Protein AF-A0A5C4V5V9-F1 (afdb_monomer_lite)

Organism: NCBI:txid2219224

Structure (mmCIF, N/CA/C/O backbone):
data_AF-A0A5C4V5V9-F1
#
_entry.id   AF-A0A5C4V5V9-F1
#
loop_
_atom_site.group_PDB
_atom_site.id
_atom_site.type_symbol
_atom_site.label_atom_id
_atom_site.label_alt_id
_atom_site.label_comp_id
_atom_site.label_asym_id
_atom_site.label_entity_id
_atom_site.label_seq_id
_atom_site.pdbx_PDB_ins_code
_atom_site.Cartn_x
_atom_site.Cartn_y
_atom_site.Cartn_z
_atom_site.occupancy
_atom_site.B_iso_or_equiv
_atom_site.auth_seq_id
_atom_site.auth_comp_id
_atom_site.auth_asym_id
_atom_site.auth_atom_id
_atom_site.pdbx_PDB_model_num
ATOM 1 N N . MET A 1 1 ? -13.265 -23.099 21.612 1.00 43.69 1 MET A N 1
ATOM 2 C CA . MET A 1 1 ? -13.745 -21.731 21.918 1.00 43.69 1 MET A CA 1
ATOM 3 C C . MET A 1 1 ? -13.728 -20.874 20.647 1.00 43.69 1 MET A C 1
ATOM 5 O O . MET A 1 1 ? -12.682 -20.362 20.280 1.00 43.69 1 MET A O 1
ATOM 9 N N . ARG A 1 2 ? -14.849 -20.746 19.918 1.00 55.66 2 ARG A N 1
ATOM 10 C CA . ARG A 1 2 ? -14.977 -19.770 18.813 1.00 55.66 2 ARG A CA 1
ATOM 11 C C . ARG A 1 2 ? -15.479 -18.470 19.430 1.00 55.66 2 ARG A C 1
ATOM 13 O O . ARG A 1 2 ? -16.670 -18.367 19.704 1.00 55.66 2 ARG A O 1
ATOM 20 N N . SER A 1 3 ? -14.581 -17.523 19.697 1.00 56.69 3 SER A N 1
ATOM 21 C CA . SER A 1 3 ? -14.981 -16.155 20.039 1.00 56.69 3 SER A CA 1
ATOM 22 C C . SER A 1 3 ? -15.783 -15.607 18.857 1.00 56.69 3 SER A C 1
ATOM 24 O O . SER A 1 3 ? -15.231 -15.301 17.800 1.00 56.69 3 SER A O 1
ATOM 26 N N . ARG A 1 4 ? -17.114 -15.616 18.982 1.00 67.38 4 ARG A N 1
ATOM 27 C CA . ARG A 1 4 ? -18.025 -15.076 17.973 1.00 67.38 4 ARG A CA 1
ATOM 28 C C . ARG A 1 4 ? -17.919 -13.560 18.086 1.00 67.38 4 ARG A C 1
ATOM 30 O O . ARG A 1 4 ? -18.572 -12.962 18.936 1.00 67.38 4 ARG A O 1
ATOM 37 N N . MET A 1 5 ? -17.038 -12.956 17.288 1.00 65.62 5 MET A N 1
ATOM 38 C CA . MET A 1 5 ? -16.985 -11.500 17.155 1.00 65.62 5 MET A CA 1
ATOM 39 C C . MET A 1 5 ? -18.398 -10.969 16.920 1.00 65.62 5 MET A C 1
ATOM 41 O O . MET A 1 5 ? -19.132 -11.490 16.075 1.00 65.62 5 MET A O 1
ATOM 45 N N . LYS A 1 6 ? -18.772 -9.928 17.667 1.00 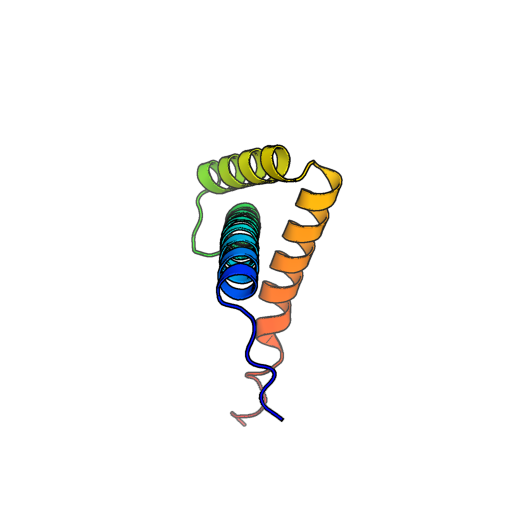79.12 6 LYS A N 1
ATOM 46 C CA . LYS A 1 6 ? -20.059 -9.254 17.480 1.00 79.12 6 LYS A CA 1
ATOM 47 C C . LYS A 1 6 ? -20.121 -8.692 16.048 1.00 79.12 6 LYS A C 1
ATOM 49 O O . LYS A 1 6 ? -19.083 -8.262 15.536 1.00 79.12 6 LYS A O 1
ATOM 54 N N . PRO A 1 7 ? -21.294 -8.655 15.393 1.00 76.06 7 PRO A N 1
ATOM 55 C CA . PRO A 1 7 ? -21.420 -8.173 14.011 1.00 76.06 7 PRO A CA 1
ATOM 56 C C . PRO A 1 7 ? -20.833 -6.764 13.814 1.00 76.06 7 PRO A C 1
ATOM 58 O O . PRO A 1 7 ? -20.194 -6.487 12.801 1.00 76.06 7 PRO A O 1
ATOM 61 N N . GLU A 1 8 ? -20.931 -5.909 14.830 1.00 71.00 8 GLU A N 1
ATOM 62 C CA . GLU A 1 8 ? -20.339 -4.567 14.839 1.00 71.00 8 GLU A CA 1
ATOM 63 C C . GLU A 1 8 ? -18.802 -4.573 14.843 1.00 71.00 8 GLU A C 1
ATOM 65 O O . GLU A 1 8 ? -18.155 -3.734 14.215 1.00 71.00 8 GLU A O 1
ATOM 70 N N . GLN A 1 9 ? -18.192 -5.545 15.524 1.00 74.56 9 GLN A N 1
ATOM 71 C CA . GLN A 1 9 ? -16.742 -5.733 15.520 1.00 74.56 9 GLN A CA 1
ATOM 72 C C . GLN A 1 9 ? -16.277 -6.288 14.171 1.00 74.56 9 GLN A C 1
ATOM 74 O O . GLN A 1 9 ? -15.261 -5.835 13.648 1.00 74.56 9 GLN A O 1
ATOM 79 N N . LEU A 1 10 ? -17.053 -7.191 13.559 1.00 77.50 10 LEU A N 1
ATOM 80 C CA . LEU A 1 10 ? -16.780 -7.689 12.208 1.00 77.50 10 LEU A CA 1
ATOM 81 C C . LEU A 1 10 ? -16.813 -6.563 11.169 1.00 77.50 10 LEU A C 1
ATOM 83 O O . LEU A 1 10 ? -15.952 -6.529 10.293 1.00 77.50 10 LEU A O 1
ATOM 87 N N . ALA A 1 11 ? -17.756 -5.624 11.273 1.00 72.12 11 ALA A N 1
ATOM 88 C CA . ALA A 1 11 ? -17.828 -4.473 10.373 1.00 72.12 11 ALA A CA 1
ATOM 89 C C . ALA A 1 11 ? -16.591 -3.566 10.498 1.00 72.12 11 ALA A C 1
ATOM 91 O O . ALA A 1 11 ? -15.976 -3.221 9.488 1.00 72.12 11 ALA A O 1
ATOM 92 N N . LYS A 1 12 ? -16.162 -3.255 11.730 1.00 72.94 12 LYS A N 1
ATOM 93 C CA . LYS A 1 12 ? -14.944 -2.464 11.984 1.00 72.94 12 LYS A CA 1
ATOM 94 C C . LYS A 1 12 ? -13.687 -3.160 11.460 1.00 72.94 12 LYS A C 1
ATOM 96 O O . LYS A 1 12 ? -12.850 -2.519 10.828 1.00 72.94 12 LYS A O 1
ATOM 101 N N . VAL A 1 13 ? -13.575 -4.473 11.666 1.00 71.62 13 VAL A N 1
ATOM 102 C CA . VAL A 1 13 ? -12.451 -5.275 11.159 1.00 71.62 13 VAL A CA 1
ATOM 103 C C . VAL A 1 13 ? -12.453 -5.320 9.631 1.00 71.62 13 VAL A C 1
ATOM 105 O O . VAL A 1 13 ? -11.400 -5.148 9.023 1.00 71.62 13 VAL A O 1
ATOM 108 N N . ARG A 1 14 ? -13.618 -5.481 8.992 1.00 70.44 14 ARG A N 1
ATOM 109 C CA . ARG A 1 14 ? -13.743 -5.446 7.525 1.00 70.44 14 ARG A CA 1
ATOM 110 C C . ARG A 1 14 ? -13.348 -4.088 6.951 1.00 70.44 14 ARG A C 1
ATOM 112 O O . ARG A 1 14 ? -12.570 -4.059 6.005 1.00 70.44 14 ARG A O 1
ATOM 119 N N . ALA A 1 15 ? -13.814 -2.987 7.538 1.00 69.81 15 ALA A N 1
ATOM 120 C CA . ALA A 1 15 ? -13.450 -1.640 7.099 1.00 69.81 15 ALA A CA 1
ATOM 121 C C . ALA A 1 15 ? -11.942 -1.374 7.265 1.00 69.81 15 ALA A C 1
ATOM 123 O O . ALA A 1 15 ? -11.285 -0.871 6.354 1.00 69.81 15 ALA A O 1
ATOM 124 N N . ALA A 1 16 ? -11.360 -1.785 8.397 1.00 71.25 16 ALA A N 1
ATOM 125 C CA . ALA A 1 16 ? -9.920 -1.684 8.626 1.00 71.25 16 ALA A CA 1
ATOM 126 C C . ALA A 1 16 ? -9.112 -2.544 7.637 1.00 71.25 16 ALA A C 1
ATOM 128 O O . ALA A 1 16 ? -8.084 -2.094 7.124 1.00 71.25 16 ALA A O 1
ATOM 129 N N . ALA A 1 17 ? -9.585 -3.753 7.325 1.00 70.19 17 ALA A N 1
ATOM 130 C CA . ALA A 1 17 ? -8.961 -4.638 6.347 1.00 70.19 17 ALA A CA 1
ATOM 131 C C . ALA A 1 17 ? -9.051 -4.073 4.922 1.00 70.19 17 ALA A C 1
ATOM 133 O O . ALA A 1 17 ? -8.051 -4.082 4.210 1.00 70.19 17 ALA A O 1
ATOM 134 N N . GLN A 1 18 ? -10.201 -3.520 4.524 1.00 75.88 18 GLN A N 1
ATOM 135 C CA . GLN A 1 18 ? -10.373 -2.855 3.229 1.00 75.88 18 GLN A CA 1
ATOM 136 C C . GLN A 1 18 ? -9.415 -1.670 3.086 1.00 75.88 18 GLN A C 1
ATOM 138 O O . GLN A 1 18 ? -8.670 -1.612 2.112 1.00 75.88 18 GLN A O 1
ATOM 143 N N . ASN A 1 19 ? -9.336 -0.800 4.097 1.00 84.50 19 ASN A N 1
ATOM 144 C CA . ASN A 1 19 ? -8.372 0.303 4.106 1.00 84.50 19 ASN A CA 1
ATOM 145 C C . ASN A 1 19 ? -6.926 -0.199 4.007 1.00 84.50 19 ASN A C 1
ATOM 147 O O . ASN A 1 19 ? -6.131 0.330 3.233 1.00 84.50 19 ASN A O 1
ATOM 151 N N . THR A 1 20 ? -6.584 -1.255 4.745 1.00 83.56 20 THR A N 1
ATOM 152 C CA . THR A 1 20 ? -5.236 -1.840 4.716 1.00 83.56 20 THR A CA 1
ATOM 153 C C . THR A 1 20 ? -4.903 -2.441 3.348 1.00 83.56 20 THR A C 1
ATOM 155 O O . THR A 1 20 ? -3.793 -2.253 2.850 1.00 83.56 20 THR A O 1
ATOM 158 N N . ASN A 1 21 ? -5.857 -3.111 2.699 1.00 84.94 21 ASN A N 1
ATOM 159 C CA . ASN A 1 21 ? -5.688 -3.667 1.355 1.00 84.94 21 ASN A CA 1
ATOM 160 C C . ASN A 1 21 ? -5.488 -2.568 0.310 1.00 84.94 21 ASN A C 1
ATOM 162 O O . ASN A 1 21 ? -4.589 -2.681 -0.527 1.00 84.94 21 ASN A O 1
ATOM 166 N N . THR A 1 22 ? -6.255 -1.480 0.395 1.00 86.81 22 THR A N 1
ATOM 167 C CA . THR A 1 22 ? -6.089 -0.314 -0.480 1.00 86.81 22 THR A CA 1
ATOM 168 C C . THR A 1 22 ? -4.700 0.299 -0.314 1.00 86.81 22 THR A C 1
ATOM 170 O O . THR A 1 22 ? -4.002 0.518 -1.302 1.00 86.81 22 THR A O 1
ATOM 173 N N . LEU A 1 23 ? -4.241 0.493 0.928 1.00 88.38 23 LEU A N 1
ATOM 174 C CA . LEU A 1 23 ? -2.906 1.029 1.210 1.00 88.38 23 LEU A CA 1
ATOM 1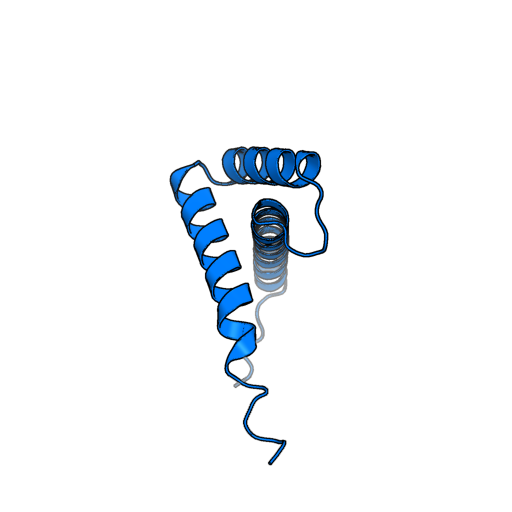75 C C . LEU A 1 23 ? -1.783 0.109 0.711 1.00 88.38 23 LEU A C 1
ATOM 177 O O . LEU A 1 23 ? -0.815 0.591 0.128 1.00 88.38 23 LEU A O 1
ATOM 181 N N . ASN A 1 24 ? -1.919 -1.208 0.884 1.00 88.00 24 ASN A N 1
ATOM 182 C CA . ASN A 1 24 ? -0.957 -2.184 0.365 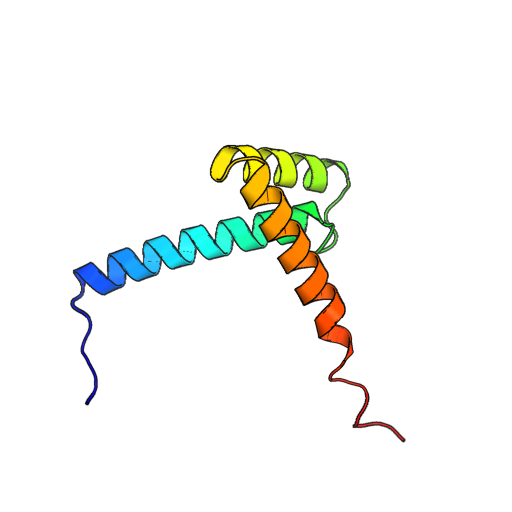1.00 88.00 24 ASN A CA 1
ATOM 183 C C . ASN A 1 24 ? -0.920 -2.196 -1.171 1.00 88.00 24 ASN A C 1
ATOM 185 O O . ASN A 1 24 ? 0.154 -2.320 -1.760 1.00 88.00 24 ASN A O 1
ATOM 189 N N . THR A 1 25 ? -2.077 -2.048 -1.820 1.00 88.06 25 THR A N 1
ATOM 190 C CA . THR A 1 25 ? -2.179 -1.986 -3.285 1.00 88.06 25 THR A CA 1
ATOM 191 C C . THR A 1 25 ? -1.499 -0.728 -3.811 1.00 88.06 25 THR A C 1
ATOM 193 O O . THR A 1 25 ? -0.658 -0.822 -4.702 1.00 88.06 25 THR A O 1
ATOM 196 N N . LEU A 1 26 ? -1.776 0.430 -3.202 1.00 87.94 26 LEU A N 1
ATOM 197 C CA . LEU A 1 26 ? -1.109 1.691 -3.531 1.00 87.94 26 LEU A CA 1
ATOM 198 C C . LEU A 1 26 ? 0.404 1.611 -3.303 1.00 87.94 26 LEU A C 1
ATOM 200 O O . LEU A 1 26 ? 1.167 2.055 -4.153 1.00 87.94 26 LEU A O 1
ATOM 204 N N . ALA A 1 27 ? 0.855 1.004 -2.202 1.00 88.56 27 ALA A N 1
ATOM 205 C CA . ALA A 1 27 ? 2.279 0.802 -1.940 1.00 88.56 27 ALA A CA 1
ATOM 206 C C . ALA A 1 27 ? 2.939 -0.099 -2.993 1.00 88.56 27 ALA A C 1
ATOM 208 O O . ALA A 1 27 ? 4.018 0.225 -3.478 1.00 88.56 27 ALA A O 1
ATOM 209 N N . THR A 1 28 ? 2.268 -1.180 -3.398 1.00 88.88 28 THR A N 1
ATOM 210 C CA . THR A 1 28 ? 2.758 -2.107 -4.432 1.00 88.88 28 THR A CA 1
ATOM 211 C C . THR A 1 28 ? 2.827 -1.432 -5.803 1.00 88.88 28 THR A C 1
ATOM 213 O O . THR A 1 28 ? 3.831 -1.551 -6.500 1.00 88.88 28 THR A O 1
ATOM 216 N N . GLN A 1 29 ? 1.795 -0.671 -6.174 1.00 88.12 29 GLN A N 1
ATOM 217 C CA . GLN A 1 29 ? 1.776 0.104 -7.416 1.00 88.12 29 GLN A CA 1
ATOM 218 C C . GLN A 1 29 ? 2.832 1.209 -7.412 1.00 88.12 29 GLN A C 1
ATOM 220 O O . GLN A 1 29 ? 3.478 1.432 -8.430 1.00 88.12 29 GLN A O 1
ATOM 225 N N . ALA A 1 30 ? 3.050 1.873 -6.274 1.00 87.62 30 ALA A N 1
ATOM 226 C CA . ALA A 1 30 ? 4.039 2.939 -6.148 1.00 87.62 30 ALA A CA 1
ATOM 227 C C . ALA A 1 30 ? 5.480 2.448 -6.356 1.00 87.62 30 ALA A C 1
ATOM 229 O O . ALA A 1 30 ? 6.316 3.220 -6.810 1.00 87.62 30 ALA A O 1
ATOM 230 N N . VAL A 1 31 ? 5.763 1.174 -6.064 1.00 88.94 31 VAL A N 1
ATOM 231 C CA . VAL A 1 31 ? 7.085 0.555 -6.283 1.00 88.94 31 VAL A CA 1
ATOM 232 C C . VAL A 1 31 ? 7.192 -0.172 -7.630 1.00 88.94 31 VAL A C 1
ATOM 234 O O . VAL A 1 31 ? 8.177 -0.858 -7.884 1.00 88.94 31 VAL A O 1
ATOM 237 N N . GLY A 1 32 ? 6.189 -0.032 -8.505 1.00 81.50 32 GLY A N 1
ATOM 238 C CA . GLY A 1 32 ? 6.189 -0.622 -9.848 1.00 81.50 32 GLY A CA 1
ATOM 239 C C . GLY A 1 32 ? 5.710 -2.073 -9.924 1.00 81.50 32 GLY A C 1
ATOM 240 O O . GLY A 1 32 ? 5.857 -2.711 -10.965 1.00 81.50 32 GLY A O 1
ATOM 241 N N . GLY A 1 33 ? 5.113 -2.608 -8.857 1.00 80.12 33 GLY A N 1
ATOM 242 C CA . GLY A 1 33 ? 4.456 -3.913 -8.897 1.00 80.12 33 GLY A CA 1
ATOM 243 C C . GLY A 1 33 ? 3.233 -3.917 -9.825 1.00 80.12 33 GLY A C 1
ATOM 244 O O . GLY A 1 33 ? 2.583 -2.891 -10.025 1.00 80.12 33 GLY A O 1
ATOM 245 N N . GLY A 1 34 ? 2.912 -5.081 -10.399 1.00 72.25 34 GLY A N 1
ATOM 246 C CA . GLY A 1 34 ? 1.718 -5.256 -11.238 1.00 72.25 34 GLY A CA 1
ATOM 247 C C . GLY A 1 34 ? 1.754 -4.517 -12.583 1.00 72.25 34 GLY A C 1
ATOM 248 O O . GLY A 1 34 ? 0.699 -4.147 -13.085 1.00 72.25 34 GLY A O 1
ATOM 249 N N . ASN A 1 35 ? 2.943 -4.295 -13.158 1.00 78.38 35 ASN A N 1
ATOM 250 C CA . ASN A 1 35 ? 3.155 -3.590 -14.435 1.00 78.38 35 ASN A CA 1
ATOM 251 C C . ASN A 1 35 ? 2.731 -2.108 -14.432 1.00 78.38 35 ASN A C 1
ATOM 253 O O . ASN A 1 35 ? 2.433 -1.538 -15.482 1.00 78.38 35 ASN A O 1
ATOM 257 N N . ALA A 1 36 ? 2.717 -1.463 -13.261 1.00 85.31 36 ALA A N 1
ATOM 258 C CA . ALA A 1 36 ? 2.357 -0.055 -13.152 1.00 85.31 36 ALA A CA 1
ATOM 259 C C . ALA A 1 36 ? 3.340 0.849 -13.924 1.00 85.31 36 ALA A C 1
ATOM 261 O O . ALA A 1 36 ? 4.556 0.796 -13.717 1.00 85.31 36 ALA A O 1
ATOM 262 N N . THR A 1 37 ? 2.818 1.729 -14.782 1.00 89.56 37 THR A N 1
ATOM 263 C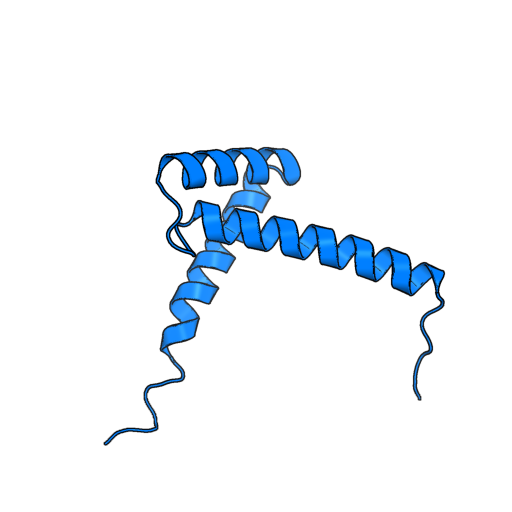 CA . THR A 1 37 ? 3.620 2.719 -15.527 1.00 89.56 37 THR A CA 1
ATOM 264 C C . THR A 1 37 ? 4.201 3.783 -14.586 1.00 89.56 37 THR A C 1
ATOM 266 O O . THR A 1 37 ? 3.615 4.066 -13.544 1.00 89.56 37 THR A O 1
ATOM 269 N N . ARG A 1 38 ? 5.290 4.473 -14.965 1.00 88.44 38 ARG A N 1
ATOM 270 C CA . ARG A 1 38 ? 5.878 5.577 -14.166 1.00 88.44 38 ARG A CA 1
ATOM 271 C C . ARG A 1 38 ? 4.854 6.621 -13.697 1.00 88.44 38 ARG A C 1
ATOM 273 O O . ARG A 1 38 ? 4.904 7.054 -12.551 1.00 88.44 38 ARG A O 1
ATOM 280 N N . VAL A 1 39 ? 3.902 6.995 -14.554 1.00 90.81 39 VAL A N 1
ATOM 281 C CA . VAL A 1 39 ? 2.830 7.946 -14.200 1.00 90.81 39 VAL A CA 1
ATOM 282 C C . VAL A 1 39 ? 1.934 7.386 -13.089 1.00 90.81 39 VAL A C 1
ATOM 284 O O . VAL A 1 39 ? 1.593 8.090 -12.140 1.00 90.81 39 VAL A O 1
ATOM 287 N N . GLN A 1 40 ? 1.594 6.099 -13.167 1.00 89.81 40 GLN A N 1
ATOM 288 C CA . GLN A 1 40 ? 0.783 5.412 -12.162 1.00 89.81 40 GLN A CA 1
ATOM 289 C C . GLN A 1 40 ? 1.549 5.230 -10.850 1.00 89.81 40 GLN A C 1
ATOM 291 O O . GLN A 1 40 ? 0.965 5.429 -9.790 1.00 89.81 40 GLN A O 1
ATOM 296 N N . GLN A 1 41 ? 2.852 4.941 -10.909 1.00 90.62 41 GLN A N 1
ATOM 297 C CA . GLN A 1 41 ? 3.722 4.862 -9.731 1.00 90.62 41 GLN A CA 1
ATOM 298 C C . GLN A 1 41 ? 3.738 6.197 -8.974 1.00 90.62 41 GLN A C 1
ATOM 300 O O . GLN A 1 41 ? 3.476 6.234 -7.772 1.00 90.62 41 GLN A O 1
ATOM 305 N N . GLN A 1 42 ? 3.949 7.312 -9.685 1.00 91.19 42 GLN A N 1
ATOM 306 C CA . GLN A 1 42 ? 3.931 8.650 -9.084 1.00 91.19 42 GLN A CA 1
ATOM 307 C C . GLN A 1 42 ? 2.558 9.006 -8.508 1.00 91.19 42 GLN A C 1
ATOM 309 O O . GLN A 1 42 ? 2.470 9.565 -7.412 1.00 91.19 42 GLN A O 1
ATOM 314 N N . LYS A 1 43 ? 1.476 8.667 -9.221 1.00 91.75 43 LYS A N 1
ATOM 315 C CA . LYS A 1 43 ? 0.110 8.875 -8.730 1.00 91.75 43 LYS A CA 1
ATOM 316 C C . LYS A 1 43 ? -0.146 8.068 -7.455 1.00 91.75 43 LYS A C 1
ATOM 318 O O . LYS A 1 43 ? -0.564 8.644 -6.456 1.00 91.75 43 LYS A O 1
ATOM 323 N N . ALA A 1 44 ? 0.176 6.777 -7.457 1.00 90.25 44 ALA A N 1
ATOM 324 C CA . ALA A 1 44 ? 0.009 5.897 -6.305 1.00 90.25 44 ALA A CA 1
ATOM 325 C C . ALA A 1 44 ? 0.850 6.356 -5.105 1.00 90.25 44 ALA A C 1
ATOM 327 O O . ALA A 1 44 ? 0.373 6.325 -3.975 1.00 90.25 44 ALA A O 1
ATOM 328 N N . GLN A 1 45 ? 2.066 6.859 -5.334 1.00 89.50 45 GLN A N 1
ATOM 329 C CA . GLN A 1 45 ? 2.909 7.419 -4.278 1.00 89.50 45 GLN A CA 1
ATOM 330 C C . GLN A 1 45 ? 2.313 8.694 -3.667 1.00 89.50 45 GLN A C 1
ATOM 332 O O . GLN A 1 45 ? 2.312 8.846 -2.442 1.00 89.50 45 GLN A O 1
ATOM 337 N N . ARG A 1 46 ? 1.778 9.601 -4.495 1.00 92.12 46 ARG A N 1
ATOM 338 C CA . ARG A 1 46 ? 1.077 10.806 -4.021 1.00 92.12 46 ARG A CA 1
ATOM 339 C C . ARG A 1 46 ? -0.176 10.440 -3.230 1.00 92.12 46 ARG A C 1
ATOM 341 O O . ARG A 1 46 ? -0.372 10.977 -2.143 1.00 92.12 46 ARG A O 1
ATOM 348 N N . ASP A 1 47 ? -0.979 9.514 -3.744 1.00 90.31 47 ASP A N 1
ATOM 349 C CA . ASP A 1 47 ? -2.221 9.067 -3.108 1.00 90.31 47 ASP A CA 1
ATOM 350 C C . ASP A 1 47 ? -1.931 8.358 -1.771 1.00 90.31 47 ASP A C 1
ATOM 352 O O . ASP A 1 47 ? -2.562 8.658 -0.757 1.00 90.31 47 ASP A O 1
ATOM 356 N N . LEU A 1 48 ? -0.894 7.514 -1.719 1.00 89.50 48 LEU A N 1
ATOM 357 C CA . LEU A 1 48 ? -0.424 6.879 -0.486 1.00 89.50 48 LEU A CA 1
ATOM 358 C C . LEU A 1 48 ? 0.071 7.917 0.532 1.00 89.50 48 LEU A C 1
ATOM 360 O O . LEU A 1 48 ? -0.290 7.861 1.706 1.00 89.50 48 LEU A O 1
ATOM 364 N N . THR A 1 49 ? 0.860 8.896 0.086 1.00 91.19 49 THR A N 1
ATOM 365 C CA . THR A 1 49 ? 1.388 9.959 0.956 1.00 91.19 49 THR A CA 1
ATOM 366 C C . THR A 1 49 ? 0.272 10.829 1.525 1.00 91.19 49 THR A C 1
ATOM 368 O O . THR A 1 49 ? 0.309 11.156 2.709 1.00 91.19 49 THR A O 1
ATOM 371 N N . LYS A 1 50 ? -0.747 11.161 0.725 1.00 88.69 50 LYS A N 1
ATOM 372 C CA . LYS A 1 50 ? -1.934 11.887 1.197 1.00 88.69 50 LYS A CA 1
ATOM 373 C C . LYS A 1 50 ? -2.729 11.085 2.229 1.00 88.69 50 LYS A C 1
ATOM 375 O O . LYS A 1 50 ? -3.220 11.666 3.188 1.00 88.69 50 LYS A O 1
ATOM 380 N N . ALA A 1 51 ? -2.837 9.767 2.051 1.00 86.38 51 ALA A N 1
ATOM 381 C CA . ALA A 1 51 ? -3.632 8.912 2.928 1.00 86.38 51 ALA A CA 1
ATOM 382 C C . ALA A 1 51 ? -2.978 8.645 4.296 1.00 86.38 51 ALA A C 1
ATOM 384 O O . ALA A 1 51 ? -3.683 8.546 5.298 1.00 86.38 51 ALA A O 1
ATOM 385 N N . VAL A 1 52 ? -1.649 8.481 4.356 1.00 88.81 52 VAL A N 1
ATOM 386 C CA . VAL A 1 52 ? -0.959 8.045 5.591 1.00 88.81 52 VAL A CA 1
ATOM 387 C C . VAL A 1 52 ? 0.199 8.938 6.044 1.00 88.81 52 VAL A C 1
ATOM 389 O O . VAL A 1 52 ? 0.778 8.689 7.103 1.00 88.81 52 VAL A O 1
ATOM 392 N N . GLY A 1 53 ? 0.552 9.959 5.265 1.00 90.62 53 GLY A N 1
ATOM 393 C CA . GLY A 1 53 ? 1.722 10.807 5.483 1.00 90.62 53 GLY A CA 1
ATOM 394 C C . GLY A 1 53 ? 3.027 10.203 4.945 1.00 90.62 53 GLY A C 1
ATOM 395 O O . GLY A 1 53 ? 3.163 8.990 4.771 1.00 90.62 53 GLY A O 1
ATOM 396 N N . ALA A 1 54 ? 4.026 11.062 4.714 1.00 87.56 54 ALA A N 1
ATOM 397 C CA . ALA A 1 54 ? 5.277 10.698 4.036 1.00 87.56 54 ALA A CA 1
ATOM 398 C C . ALA A 1 54 ? 6.066 9.580 4.742 1.00 87.56 54 ALA A C 1
ATOM 400 O O . ALA A 1 54 ? 6.475 8.612 4.104 1.00 87.56 54 ALA A O 1
ATOM 401 N N . LYS A 1 55 ? 6.227 9.663 6.073 1.00 90.81 55 LYS A N 1
ATOM 402 C CA . LYS A 1 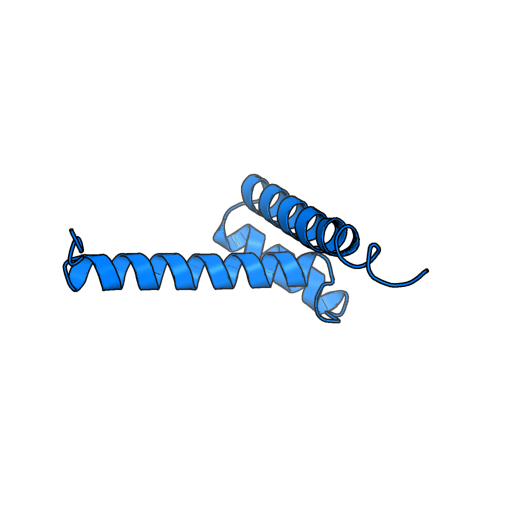55 ? 6.985 8.664 6.853 1.00 90.81 55 LYS A CA 1
ATOM 403 C C . LYS A 1 55 ? 6.380 7.262 6.745 1.00 90.81 55 LYS A C 1
ATOM 405 O O . LYS A 1 55 ? 7.094 6.279 6.567 1.00 90.81 55 LYS A O 1
ATOM 410 N N . LYS A 1 56 ? 5.052 7.161 6.858 1.00 87.62 56 LYS A N 1
ATOM 411 C CA . LYS A 1 56 ? 4.348 5.874 6.823 1.00 87.62 56 LYS A CA 1
ATOM 412 C C . LYS A 1 56 ? 4.246 5.331 5.399 1.00 87.62 56 LYS A C 1
ATOM 414 O O . LYS A 1 56 ? 4.371 4.124 5.219 1.00 87.62 56 LYS A O 1
ATOM 419 N N . ALA A 1 57 ? 4.096 6.204 4.402 1.00 88.25 57 ALA A N 1
ATOM 420 C CA . ALA A 1 57 ? 4.146 5.827 2.993 1.00 88.25 57 ALA A CA 1
ATOM 421 C C . ALA A 1 57 ? 5.493 5.183 2.628 1.00 88.25 57 ALA A C 1
ATOM 423 O O . ALA A 1 57 ? 5.494 4.094 2.058 1.00 88.25 57 ALA A O 1
ATOM 424 N N . ALA A 1 58 ? 6.617 5.782 3.041 1.00 88.31 58 ALA A N 1
ATOM 425 C CA . ALA A 1 58 ? 7.953 5.221 2.814 1.00 88.31 58 ALA A CA 1
ATOM 426 C C . ALA A 1 58 ? 8.102 3.817 3.429 1.00 88.31 58 ALA A C 1
ATOM 428 O O . ALA A 1 58 ? 8.522 2.883 2.752 1.00 88.31 58 ALA A O 1
ATOM 429 N N . LYS A 1 59 ? 7.652 3.632 4.679 1.00 91.38 59 LYS A N 1
ATOM 430 C CA . LYS A 1 59 ? 7.684 2.320 5.347 1.00 91.38 59 LYS A CA 1
ATOM 431 C C . LYS A 1 59 ? 6.831 1.266 4.627 1.00 91.38 59 LYS A C 1
ATOM 433 O O . LYS A 1 59 ? 7.238 0.113 4.528 1.00 91.38 59 LYS A O 1
ATOM 438 N N . LEU A 1 60 ? 5.650 1.637 4.127 1.00 89.19 60 LEU A N 1
ATOM 439 C CA . LEU A 1 60 ? 4.781 0.717 3.379 1.00 89.19 60 LEU A CA 1
ATOM 440 C C . LEU A 1 60 ? 5.375 0.342 2.016 1.00 89.19 60 LEU A C 1
ATOM 442 O O . LEU A 1 60 ? 5.266 -0.811 1.607 1.00 89.19 60 LEU A O 1
ATOM 446 N N . GLN A 1 61 ? 6.022 1.287 1.333 1.00 88.69 61 GLN A N 1
ATOM 447 C CA . GLN A 1 61 ? 6.756 1.016 0.094 1.00 88.69 61 GLN A CA 1
ATOM 448 C C . GLN A 1 61 ? 7.924 0.061 0.339 1.00 88.69 61 GLN A C 1
ATOM 450 O O . GLN A 1 61 ? 8.075 -0.920 -0.384 1.00 88.69 61 GLN A O 1
ATOM 455 N N . GLU A 1 62 ? 8.701 0.286 1.398 1.00 88.19 62 GLU A N 1
ATOM 456 C CA . GLU A 1 62 ? 9.800 -0.599 1.783 1.00 88.19 62 GLU A CA 1
ATOM 457 C C . GLU A 1 62 ? 9.299 -2.014 2.103 1.00 88.19 62 GLU A C 1
ATOM 459 O O . GLU A 1 62 ? 9.847 -2.995 1.606 1.00 88.19 62 GLU A O 1
ATOM 464 N N . GLN A 1 63 ? 8.192 -2.141 2.840 1.00 87.88 63 GLN A N 1
ATOM 465 C CA . GLN A 1 63 ? 7.544 -3.434 3.080 1.00 87.88 63 GLN A CA 1
ATOM 466 C C . GLN A 1 63 ? 7.055 -4.096 1.786 1.00 87.88 63 GLN A C 1
ATOM 468 O O . GLN A 1 63 ? 7.152 -5.316 1.655 1.00 87.88 63 GLN A O 1
ATOM 473 N N . ALA A 1 64 ? 6.532 -3.327 0.828 1.00 85.88 64 ALA A N 1
ATOM 474 C CA . ALA A 1 64 ? 6.120 -3.852 -0.472 1.00 85.88 64 ALA A CA 1
ATOM 475 C C . ALA A 1 64 ? 7.324 -4.367 -1.281 1.00 85.88 64 ALA A C 1
ATOM 477 O O . ALA A 1 64 ? 7.255 -5.465 -1.834 1.00 85.88 64 ALA A O 1
ATOM 478 N N . ILE A 1 65 ? 8.446 -3.638 -1.275 1.00 85.00 65 ILE A N 1
ATOM 479 C CA . ILE A 1 65 ? 9.712 -4.061 -1.898 1.00 85.00 65 ILE A CA 1
ATOM 480 C C . ILE A 1 65 ? 10.248 -5.323 -1.220 1.00 85.00 65 ILE A C 1
ATOM 482 O O . ILE A 1 65 ? 10.590 -6.287 -1.901 1.00 85.00 65 ILE A O 1
ATOM 486 N N . GLN A 1 66 ? 10.267 -5.360 0.114 1.00 84.31 66 GLN A N 1
ATOM 487 C CA . GLN A 1 66 ? 10.694 -6.534 0.875 1.00 84.31 66 GLN A CA 1
ATOM 488 C C . GLN A 1 66 ? 9.817 -7.750 0.571 1.00 84.31 66 GLN A C 1
ATOM 490 O O . GLN A 1 66 ? 10.349 -8.836 0.390 1.00 84.31 66 GLN A O 1
ATOM 495 N N . ARG A 1 67 ? 8.492 -7.595 0.458 1.00 79.06 67 ARG A N 1
ATOM 496 C CA . ARG A 1 67 ? 7.587 -8.690 0.063 1.00 79.06 67 ARG A CA 1
ATOM 497 C C . ARG A 1 67 ? 7.848 -9.161 -1.366 1.00 79.06 67 ARG A C 1
ATOM 499 O O . ARG A 1 67 ? 7.900 -10.366 -1.600 1.00 79.06 67 ARG A O 1
ATOM 506 N N . ALA A 1 68 ? 8.052 -8.233 -2.300 1.00 69.56 68 ALA A N 1
ATOM 507 C CA . ALA A 1 68 ? 8.392 -8.558 -3.682 1.00 69.56 68 ALA A CA 1
ATOM 508 C C . ALA A 1 68 ? 9.740 -9.301 -3.781 1.00 69.56 68 ALA A C 1
ATOM 510 O O . ALA A 1 68 ? 9.850 -10.275 -4.523 1.00 69.56 68 ALA A O 1
ATOM 511 N N . GLY A 1 69 ? 10.739 -8.899 -2.987 1.00 63.44 69 GLY A N 1
ATOM 512 C CA . GLY A 1 69 ? 12.051 -9.551 -2.909 1.00 63.44 69 GLY A CA 1
ATOM 513 C C . GLY A 1 69 ? 12.051 -10.878 -2.137 1.00 63.44 69 GLY A C 1
ATOM 514 O O . GLY A 1 69 ? 12.699 -11.837 -2.552 1.00 63.44 69 GLY A O 1
ATOM 515 N N . ALA A 1 70 ? 11.285 -10.981 -1.048 1.00 53.78 70 ALA A N 1
ATOM 516 C CA . ALA A 1 70 ? 11.157 -12.195 -0.237 1.00 53.78 70 ALA A CA 1
ATOM 517 C C . ALA A 1 70 ? 10.432 -13.329 -0.980 1.00 53.78 70 ALA A C 1
ATOM 519 O O . ALA A 1 70 ? 10.668 -14.503 -0.692 1.00 53.78 70 ALA A O 1
ATOM 520 N N . SER A 1 71 ? 9.617 -12.998 -1.987 1.00 51.25 71 SER A N 1
ATOM 521 C CA . SER A 1 71 ? 8.894 -13.976 -2.811 1.00 51.25 71 SER A CA 1
ATOM 522 C C . SER A 1 71 ? 9.810 -14.883 -3.658 1.00 51.25 71 SER A C 1
ATOM 524 O O . SER A 1 71 ? 9.358 -15.890 -4.197 1.00 51.25 71 SER A O 1
ATOM 526 N N . ARG A 1 72 ? 11.121 -14.598 -3.752 1.00 49.09 72 ARG A N 1
ATOM 527 C CA . ARG A 1 72 ? 12.075 -15.412 -4.535 1.00 49.09 72 ARG A CA 1
ATOM 528 C C . ARG A 1 72 ? 12.865 -16.460 -3.748 1.00 49.09 72 ARG A C 1
ATOM 530 O O . ARG A 1 72 ? 13.662 -17.166 -4.357 1.00 49.09 72 ARG A O 1
ATOM 537 N N . LYS A 1 73 ? 12.677 -16.596 -2.428 1.00 51.78 73 LYS A N 1
ATOM 538 C CA . LYS A 1 73 ? 13.508 -17.507 -1.606 1.00 51.78 73 LYS A CA 1
ATOM 539 C C . LYS A 1 73 ? 12.883 -18.886 -1.326 1.00 51.78 73 LYS A C 1
ATOM 541 O O . LYS A 1 73 ? 13.526 -19.718 -0.699 1.00 51.78 73 LYS A O 1
ATOM 546 N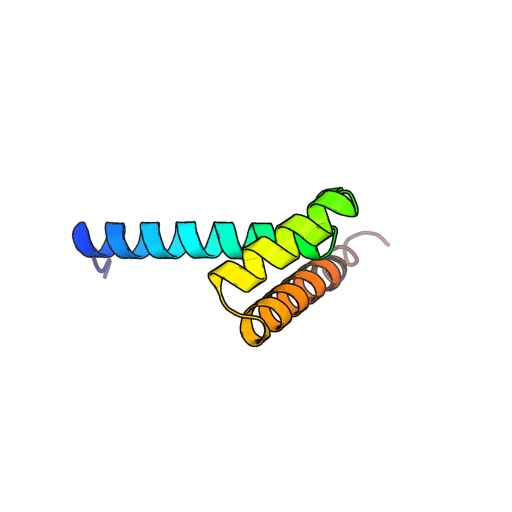 N . GLY A 1 74 ? 11.661 -19.147 -1.805 1.00 51.50 74 GLY A N 1
ATOM 547 C CA . GLY A 1 74 ? 10.924 -20.395 -1.536 1.00 51.50 74 GLY A CA 1
ATOM 548 C C . GLY A 1 74 ? 10.733 -21.360 -2.714 1.00 51.50 74 GLY A C 1
ATOM 549 O O . GLY A 1 74 ? 10.335 -22.495 -2.488 1.00 51.50 74 GLY A O 1
ATOM 550 N N . LEU A 1 75 ? 11.028 -20.955 -3.955 1.00 55.16 75 LEU A N 1
ATOM 551 C CA . LEU A 1 75 ? 10.783 -21.771 -5.161 1.00 55.16 75 LEU A CA 1
ATOM 552 C C . LEU A 1 75 ? 12.049 -22.443 -5.730 1.00 55.16 75 LEU A C 1
ATOM 554 O O . LEU A 1 75 ? 12.052 -22.890 -6.868 1.00 55.16 75 LEU A O 1
ATOM 558 N N . GLY A 1 76 ? 13.124 -22.524 -4.939 1.00 52.09 76 GLY A N 1
ATOM 559 C CA . GLY A 1 76 ? 14.406 -23.118 -5.344 1.00 52.09 76 GLY A CA 1
ATOM 560 C C . GLY A 1 76 ? 14.719 -24.503 -4.762 1.00 52.09 76 GLY A C 1
ATOM 561 O O . GLY A 1 76 ? 15.850 -24.944 -4.895 1.00 52.09 76 GLY A O 1
ATOM 562 N N . ARG A 1 77 ? 13.783 -25.186 -4.080 1.00 59.22 77 ARG A N 1
ATOM 563 C CA . ARG A 1 77 ? 14.021 -26.530 -3.488 1.00 59.22 77 ARG A CA 1
ATOM 564 C C . ARG A 1 77 ? 13.250 -27.665 -4.176 1.00 59.22 77 ARG A C 1
ATOM 566 O O . ARG A 1 77 ? 12.961 -28.664 -3.528 1.00 59.22 77 ARG A O 1
ATOM 573 N N . LEU A 1 78 ? 12.868 -27.508 -5.447 1.00 60.53 78 LEU A N 1
ATOM 574 C CA . LEU A 1 78 ? 12.108 -28.537 -6.181 1.00 60.53 78 LEU A CA 1
ATOM 575 C C . LEU A 1 78 ? 12.604 -28.822 -7.611 1.00 60.53 78 LEU A C 1
ATOM 577 O O . LEU A 1 78 ? 11.898 -29.491 -8.355 1.00 60.53 78 LEU A O 1
ATOM 581 N N . PHE A 1 79 ? 13.807 -28.386 -7.997 1.00 55.84 79 PHE A N 1
ATOM 582 C CA . PHE A 1 79 ? 14.439 -28.852 -9.238 1.00 55.84 79 PHE A CA 1
ATOM 583 C C . PHE A 1 79 ? 15.956 -28.987 -9.061 1.00 55.84 79 PHE A C 1
ATOM 585 O O . PHE A 1 79 ? 16.643 -27.970 -9.002 1.00 55.84 79 PHE A O 1
ATOM 592 N N . GLY A 1 80 ? 16.441 -30.235 -9.024 1.00 40.03 80 GLY A N 1
ATOM 593 C CA . GLY A 1 80 ? 17.849 -30.611 -9.219 1.00 40.03 80 GLY A CA 1
ATOM 594 C C . GLY A 1 80 ? 18.557 -31.078 -7.966 1.00 40.03 80 GLY A C 1
ATOM 595 O O . GLY A 1 80 ? 19.248 -30.233 -7.361 1.00 40.03 80 GLY A O 1
#

Secondary structure (DSSP, 8-state):
------HHHHHHHHHHHHHHHHHHHHHHHHTTGGG--HHHHHHHHHHHHHHH-HHHHHHHHHHHHHHHHHTTSSSSSS--

Foldseek 3Di:
DPPPPDVVRVVVVVVVVVVVVLLLVLLLLLLCHPNRDPVSNVVSLVVNCVVPNDVVSVVSNVVSVVVVVVVPPPPPPPDD

pLDDT: mean 77.98, std 13.9, range [40.03, 92.12]

Sequence (80 aa):
MRSRMKPEQLAKVRAAAQNTNTLNTLATQAVGGGNATRVQQQKAQRDLTKAVGAKKAAKLQEQAIQRAGASRKGLGRLFG

Radius of gyration: 16.68 Å; chains: 1; bounding box: 39×42×37 Å